Protein AF-A0A5N7ZMH9-F1 (afdb_monomer)

Sequence (153 aa):
SILTFLSQTLADITRSWLLYQGILFVLVMLFVPDGLVGLVQRAAKSLRERGLASWLPRAAVSVAAGLLLTCATVFSVEMLQRMFARDYRALLEMNPDAGWPPIPLFGQDWAPLAPSTWLIPLALFGLGLAACRWALVLWRDYAEAAPALEAAK

Foldseek 3Di:
DVVVVCCVVVVCVVVVVVVVVVVVVVVCVVCPPCPPVVVVVVLVVCCVVPPDPLSVVLVVLLVLLVVLLVVLVCLVVVLVCCCPPPVQVVVCVVCVPVPRFFDQDPNDTHDSPDVVSVVRSVVSNVSSVVSNVVSVVSVVVVVVVVVVVVVVD

pLDDT: mean 71.35, std 8.76, range [48.22, 88.5]

Secondary structure (DSSP, 8-state):
--HHHHHHHHHHHHHHHHHHHHHHHHHHHHHSTTHHHHHHHHHHHHHHHH-HHHHHHHHHHHHHHHHHHHHHHHHHHHHHHHHH-HHHHHHHHH-GGG-SPPEEETTEEE-TT-HHHHHHHHHHHHHHHHHHHHHHHHHHHHHHHHHHHHTT-

Structure (mmCIF, N/CA/C/O backbone):
data_AF-A0A5N7ZMH9-F1
#
_entry.id   AF-A0A5N7ZMH9-F1
#
loop_
_atom_site.group_PDB
_atom_site.id
_atom_site.type_symbol
_atom_site.label_atom_id
_atom_site.label_alt_id
_atom_site.label_comp_id
_atom_site.label_asym_id
_atom_site.label_entity_id
_atom_site.label_seq_id
_atom_site.pdbx_PDB_ins_code
_atom_site.Cartn_x
_atom_site.Cartn_y
_atom_site.Cartn_z
_atom_site.occupancy
_atom_site.B_iso_or_equiv
_atom_site.auth_seq_id
_atom_site.auth_comp_id
_atom_site.auth_asym_id
_atom_site.auth_atom_id
_atom_site.pdbx_PDB_model_num
ATOM 1 N N . SER A 1 1 ? 35.479 11.179 -24.058 1.00 53.97 1 SER A N 1
ATOM 2 C CA . SER A 1 1 ? 34.083 11.281 -23.588 1.00 53.97 1 SER A CA 1
ATOM 3 C C . SER A 1 1 ? 33.804 10.424 -22.351 1.00 53.97 1 SER A C 1
ATOM 5 O O . SER A 1 1 ? 32.780 9.779 -22.301 1.00 53.97 1 SER A O 1
ATOM 7 N N . ILE A 1 2 ? 34.674 10.407 -21.332 1.00 60.06 2 ILE A N 1
ATOM 8 C CA . ILE A 1 2 ? 34.409 9.712 -20.047 1.00 60.06 2 ILE A CA 1
ATOM 9 C C . ILE A 1 2 ? 34.089 10.737 -18.957 1.00 60.06 2 ILE A C 1
ATOM 11 O O . ILE A 1 2 ? 33.138 10.563 -18.214 1.00 60.06 2 ILE A O 1
ATOM 15 N N . LEU A 1 3 ? 34.797 11.870 -18.945 1.00 67.00 3 LEU A N 1
ATOM 16 C CA . LEU A 1 3 ? 34.537 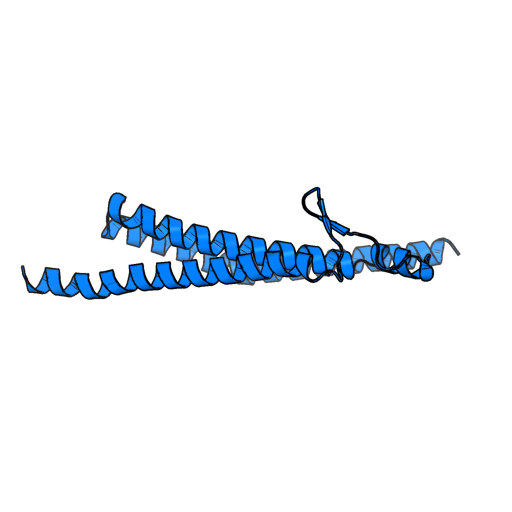13.001 -18.045 1.00 67.00 3 LEU A CA 1
ATOM 17 C C . LEU A 1 3 ? 33.136 13.613 -18.207 1.00 67.00 3 LEU A C 1
ATOM 19 O O . LEU A 1 3 ? 32.523 13.996 -17.215 1.00 67.00 3 LEU A O 1
ATOM 23 N N . THR A 1 4 ? 32.609 13.672 -19.432 1.00 68.25 4 THR A N 1
ATOM 24 C CA . THR A 1 4 ? 31.255 14.185 -19.702 1.00 68.25 4 THR A CA 1
ATOM 25 C C . THR A 1 4 ? 30.176 13.222 -19.210 1.00 68.25 4 THR A C 1
ATOM 27 O O . THR A 1 4 ? 29.226 13.661 -18.571 1.00 68.25 4 THR A O 1
ATOM 30 N N . PHE A 1 5 ? 30.357 11.915 -19.432 1.00 60.19 5 PHE A N 1
ATOM 31 C CA . PHE A 1 5 ? 29.446 10.889 -18.921 1.00 60.19 5 PHE A CA 1
ATOM 32 C C . PHE A 1 5 ? 29.515 10.817 -17.396 1.00 60.19 5 PHE A C 1
ATOM 34 O O . PHE A 1 5 ? 28.482 10.877 -16.750 1.00 60.19 5 PHE A O 1
ATOM 41 N N . LEU A 1 6 ? 30.716 10.816 -16.808 1.00 61.59 6 LEU A N 1
ATOM 42 C CA . LEU A 1 6 ? 30.898 10.815 -15.357 1.00 61.59 6 LEU A CA 1
ATOM 43 C C . LEU A 1 6 ? 30.285 12.067 -14.712 1.00 61.59 6 LEU A C 1
ATOM 45 O O . LEU A 1 6 ? 29.645 11.950 -13.676 1.00 61.59 6 LEU A O 1
ATOM 49 N N . SER A 1 7 ? 30.410 13.242 -15.340 1.00 60.12 7 SER A N 1
ATOM 50 C CA . SER A 1 7 ? 29.778 14.476 -14.850 1.00 60.12 7 SER A CA 1
ATOM 51 C C . SER A 1 7 ? 28.256 14.449 -14.974 1.00 60.12 7 SER A C 1
ATOM 53 O O . SER A 1 7 ? 27.584 14.927 -14.069 1.00 60.12 7 SER A O 1
ATOM 55 N N . GLN A 1 8 ? 27.693 13.872 -16.042 1.00 64.19 8 GLN A N 1
ATOM 56 C CA . GLN A 1 8 ? 26.241 13.695 -16.170 1.00 64.19 8 GLN A CA 1
ATOM 57 C C . GLN A 1 8 ? 25.706 12.671 -15.160 1.00 64.19 8 GLN A C 1
ATOM 59 O O . GLN A 1 8 ? 24.739 12.954 -14.461 1.00 64.19 8 GLN A O 1
ATOM 64 N N . THR A 1 9 ? 26.371 11.525 -15.001 1.00 59.56 9 THR A N 1
ATOM 65 C CA . THR A 1 9 ? 25.966 10.476 -14.056 1.00 59.56 9 THR A CA 1
ATOM 66 C C . THR A 1 9 ? 26.129 10.924 -12.599 1.00 59.56 9 THR A C 1
ATOM 68 O O . THR A 1 9 ? 25.234 10.695 -11.790 1.00 59.56 9 THR A O 1
ATOM 71 N N . LEU A 1 10 ? 27.221 11.618 -12.249 1.00 56.09 10 LEU A N 1
ATOM 72 C CA . LEU A 1 10 ? 27.424 12.180 -10.905 1.00 56.09 10 LEU A CA 1
ATOM 73 C C . LEU A 1 10 ? 26.451 13.325 -10.602 1.00 56.09 10 LEU A C 1
ATOM 75 O O . LEU A 1 10 ? 25.969 13.412 -9.471 1.00 56.09 10 LEU A O 1
ATOM 79 N N . ALA A 1 11 ? 26.142 14.184 -11.581 1.00 58.31 11 ALA A N 1
ATOM 80 C CA . ALA A 1 11 ? 25.150 15.247 -11.424 1.00 58.31 11 ALA A CA 1
ATOM 81 C C . ALA A 1 11 ? 23.737 14.681 -11.229 1.00 58.31 11 ALA A C 1
ATOM 83 O O . ALA A 1 11 ? 22.984 15.212 -10.416 1.00 58.31 11 ALA A O 1
ATOM 84 N N . ASP A 1 12 ? 23.395 13.589 -11.913 1.00 58.66 12 ASP A N 1
ATOM 85 C CA . ASP A 1 12 ? 22.112 12.906 -11.736 1.00 58.66 12 ASP A CA 1
ATOM 86 C C . ASP A 1 12 ? 22.034 12.206 -10.370 1.00 58.66 12 ASP A C 1
ATOM 88 O O . ASP A 1 12 ? 21.040 12.358 -9.663 1.00 58.66 12 ASP A O 1
ATOM 92 N N . ILE A 1 13 ? 23.105 11.532 -9.929 1.00 57.50 13 ILE A N 1
ATOM 93 C CA . ILE A 1 13 ? 23.166 10.880 -8.610 1.00 57.50 13 ILE A CA 1
ATOM 94 C C . ILE A 1 13 ? 23.058 11.906 -7.477 1.00 57.50 13 ILE A C 1
ATOM 96 O O . ILE A 1 13 ? 22.251 11.725 -6.570 1.00 57.50 13 ILE A O 1
ATOM 100 N N . THR A 1 14 ? 23.817 13.005 -7.518 1.00 62.38 14 THR A N 1
ATOM 101 C CA . THR A 1 14 ? 23.776 14.032 -6.457 1.00 62.38 14 THR A CA 1
ATOM 102 C C . THR A 1 14 ? 22.474 14.833 -6.454 1.00 62.38 14 THR A C 1
ATOM 104 O O . THR A 1 14 ? 21.960 15.155 -5.381 1.00 62.38 14 THR A O 1
ATOM 107 N N . ARG A 1 15 ? 21.884 15.102 -7.627 1.00 57.28 15 ARG A N 1
ATOM 108 C CA . ARG A 1 15 ? 20.588 15.790 -7.741 1.00 57.28 15 ARG A CA 1
ATOM 109 C C . ARG A 1 15 ? 19.430 14.913 -7.271 1.00 57.28 15 ARG A C 1
ATOM 111 O O . ARG A 1 15 ? 18.592 15.387 -6.507 1.00 57.28 15 ARG A O 1
ATOM 118 N N . SER A 1 16 ? 19.393 13.644 -7.674 1.00 56.16 16 SER A N 1
ATOM 119 C CA . SER A 1 16 ? 18.381 12.695 -7.207 1.00 56.16 16 SER A CA 1
ATOM 120 C C . SER A 1 16 ? 18.549 12.371 -5.725 1.00 56.16 16 SER A C 1
ATOM 122 O O . SER A 1 16 ? 17.550 12.290 -5.026 1.00 56.16 16 SER A O 1
ATOM 124 N N . TRP A 1 17 ? 19.775 12.270 -5.205 1.00 67.38 17 TRP A N 1
ATOM 125 C CA . TRP A 1 17 ? 20.024 12.010 -3.782 1.00 67.38 17 TRP A CA 1
ATOM 126 C C . TRP A 1 17 ? 19.503 13.126 -2.871 1.00 67.38 17 TRP A C 1
ATOM 128 O O . TRP A 1 17 ? 18.830 12.852 -1.877 1.00 67.38 17 TRP A O 1
ATOM 138 N N . LEU A 1 18 ? 19.756 14.391 -3.225 1.00 66.81 18 LEU A N 1
ATOM 139 C CA . LEU A 1 18 ? 19.268 15.536 -2.454 1.00 66.81 18 LEU A CA 1
ATOM 140 C C . LEU A 1 18 ? 17.744 15.691 -2.571 1.00 66.81 18 LEU A C 1
ATOM 142 O O . LEU A 1 18 ? 17.080 16.026 -1.592 1.00 66.81 18 LEU A O 1
ATOM 146 N N . LEU A 1 19 ? 17.178 15.388 -3.745 1.00 71.88 19 LEU A N 1
ATOM 147 C CA . LEU A 1 19 ? 15.731 15.339 -3.948 1.00 71.88 19 LEU A CA 1
ATOM 148 C C . LEU A 1 19 ? 15.089 14.216 -3.118 1.00 71.88 19 LEU A C 1
ATOM 150 O O . LEU A 1 19 ? 14.064 14.452 -2.487 1.00 71.88 19 LEU A O 1
ATOM 154 N N . TYR A 1 20 ? 15.700 13.026 -3.060 1.00 72.56 20 TYR A N 1
ATOM 155 C CA . TYR A 1 20 ? 15.239 11.922 -2.217 1.00 72.56 20 TYR A CA 1
ATOM 156 C C . TYR A 1 20 ? 15.294 12.293 -0.742 1.00 72.56 20 TYR A C 1
ATOM 158 O O . TYR A 1 20 ? 14.299 12.091 -0.055 1.00 72.56 20 TYR A O 1
ATOM 166 N N . GLN A 1 21 ? 16.394 12.884 -0.263 1.00 71.19 21 GLN A N 1
ATOM 167 C CA . GLN A 1 21 ? 16.470 13.387 1.111 1.00 71.19 21 GLN A CA 1
ATOM 168 C C . GLN A 1 21 ? 15.422 14.470 1.392 1.00 71.19 21 GLN A C 1
ATOM 170 O O . GLN A 1 21 ? 14.786 14.426 2.441 1.00 71.19 21 GLN A O 1
ATOM 175 N N . GLY A 1 22 ? 15.203 15.406 0.464 1.00 77.50 22 GLY A N 1
ATOM 176 C CA . GLY A 1 22 ? 14.197 16.459 0.602 1.00 77.50 22 GLY A CA 1
ATOM 177 C C . GLY A 1 22 ? 12.768 15.914 0.636 1.00 77.50 22 GLY A C 1
ATOM 178 O O . GLY A 1 22 ? 11.989 16.285 1.510 1.00 77.50 22 GLY A O 1
ATOM 179 N N . ILE A 1 23 ? 12.429 14.986 -0.263 1.00 72.56 23 ILE A N 1
ATOM 180 C CA . ILE A 1 23 ? 11.115 14.333 -0.298 1.00 72.56 23 ILE A CA 1
ATOM 181 C C . ILE A 1 23 ? 10.915 13.474 0.950 1.00 72.56 23 ILE A C 1
ATOM 183 O O . ILE A 1 23 ? 9.861 13.583 1.562 1.00 72.56 23 ILE A O 1
ATOM 187 N N . LEU A 1 24 ? 11.905 12.676 1.373 1.00 71.12 24 LEU A N 1
ATOM 188 C CA . LEU A 1 24 ? 11.827 11.890 2.614 1.00 71.12 24 LEU A CA 1
ATOM 189 C C . LEU A 1 24 ? 11.628 12.785 3.831 1.00 71.12 24 LEU A C 1
ATOM 191 O O . LEU A 1 24 ? 10.811 12.467 4.687 1.00 71.12 24 LEU A O 1
ATOM 195 N N . PHE A 1 25 ? 12.338 13.909 3.899 1.00 77.56 25 PHE A N 1
ATOM 196 C CA . PHE A 1 25 ? 12.197 14.871 4.983 1.00 77.56 25 PHE A CA 1
ATOM 197 C C . PHE A 1 25 ? 10.788 15.469 5.028 1.00 77.56 25 PHE A C 1
ATOM 199 O O . PHE A 1 25 ? 10.167 15.472 6.088 1.00 77.56 25 PHE A O 1
ATOM 206 N N . VAL A 1 26 ? 10.255 15.909 3.883 1.00 76.56 26 VAL A N 1
ATOM 207 C CA . VAL A 1 26 ? 8.877 16.414 3.782 1.00 7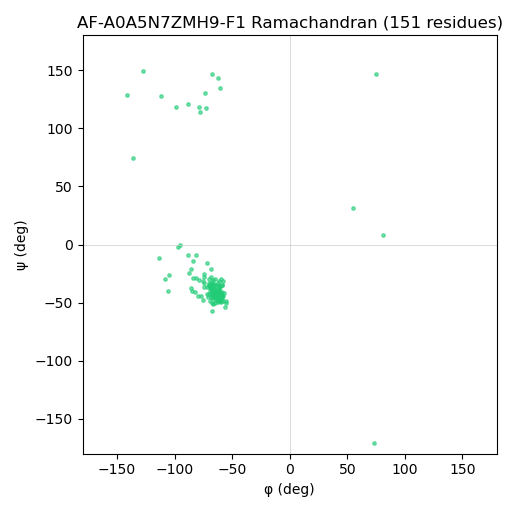6.56 26 VAL A CA 1
ATOM 208 C C . VAL A 1 26 ? 7.873 15.321 4.130 1.00 76.56 26 VAL A C 1
ATOM 210 O O . VAL A 1 26 ? 6.953 15.581 4.892 1.00 76.56 26 VAL A O 1
ATOM 213 N N . LEU A 1 27 ? 8.051 14.093 3.636 1.00 70.50 27 LEU A N 1
ATOM 214 C CA . LEU A 1 27 ? 7.167 12.966 3.939 1.00 70.50 27 LEU A CA 1
ATOM 215 C C . LEU A 1 27 ? 7.164 12.672 5.446 1.00 70.50 27 LEU A C 1
ATOM 217 O O . LEU A 1 27 ? 6.110 12.570 6.064 1.00 70.50 27 LEU A O 1
ATOM 221 N N . VAL A 1 28 ? 8.341 12.598 6.065 1.00 71.12 28 VAL A N 1
ATOM 222 C CA . VAL A 1 28 ? 8.479 12.381 7.506 1.00 71.12 28 VAL A CA 1
ATOM 223 C C . VAL A 1 28 ? 7.840 13.534 8.278 1.00 71.12 28 VAL A C 1
ATOM 225 O O . VAL A 1 28 ? 7.001 13.283 9.132 1.00 71.12 28 VAL A O 1
ATOM 228 N N . MET A 1 29 ? 8.135 14.792 7.952 1.00 76.31 29 MET A N 1
ATOM 229 C CA . MET A 1 29 ? 7.513 15.942 8.618 1.00 76.31 29 MET A CA 1
ATOM 230 C C . MET A 1 29 ? 6.020 16.115 8.321 1.00 76.31 29 MET A C 1
ATOM 232 O O . MET A 1 29 ? 5.335 16.769 9.092 1.00 76.31 29 MET A O 1
ATOM 236 N N . LEU A 1 30 ? 5.483 15.557 7.241 1.00 70.06 30 LEU A N 1
ATOM 237 C CA . LEU A 1 30 ? 4.051 15.635 6.957 1.00 70.06 30 LEU A CA 1
ATOM 238 C C . LEU A 1 30 ? 3.276 14.515 7.664 1.00 70.06 30 LEU A C 1
ATOM 240 O O . LEU A 1 30 ? 2.166 14.736 8.137 1.00 70.06 30 LEU A O 1
ATOM 244 N N . PHE A 1 31 ? 3.854 13.313 7.750 1.00 58.97 31 PHE A N 1
ATOM 245 C CA . PHE A 1 31 ? 3.149 12.116 8.221 1.00 58.97 31 PHE A CA 1
ATOM 246 C C . PHE A 1 31 ? 3.521 11.674 9.645 1.00 58.97 31 PHE A C 1
ATOM 248 O O . PHE A 1 31 ? 2.703 11.048 10.320 1.00 58.97 31 PHE A O 1
ATOM 255 N N . VAL A 1 32 ? 4.721 11.994 10.137 1.00 63.16 32 VAL A N 1
ATOM 256 C CA . VAL A 1 32 ? 5.198 11.577 11.468 1.00 63.16 32 VAL A CA 1
ATOM 257 C C . VAL A 1 32 ? 4.758 12.489 12.621 1.00 63.16 32 VAL A C 1
ATOM 259 O O . VAL A 1 32 ? 4.416 11.921 13.660 1.00 63.16 32 VAL A O 1
ATOM 262 N N . PRO A 1 33 ? 4.721 13.838 12.522 1.00 56.50 33 PRO A N 1
ATOM 263 C CA . PRO A 1 33 ? 4.577 14.658 13.729 1.00 56.50 33 PRO A CA 1
ATOM 264 C C . PRO A 1 33 ? 3.209 14.541 14.407 1.00 56.50 33 PRO A C 1
ATOM 266 O O . PRO A 1 33 ? 3.164 14.516 15.632 1.00 56.50 33 PRO A O 1
ATOM 269 N N . ASP A 1 34 ? 2.120 14.388 13.649 1.00 53.47 34 ASP A N 1
ATOM 270 C CA . ASP A 1 34 ? 0.768 14.240 14.219 1.00 53.47 34 ASP A CA 1
ATOM 271 C C . ASP A 1 34 ? 0.197 12.817 14.088 1.00 53.47 34 ASP A C 1
ATOM 273 O O . ASP A 1 34 ? -0.583 12.359 14.929 1.00 53.47 34 ASP A O 1
ATOM 277 N N . GLY A 1 35 ? 0.598 12.083 13.044 1.00 54.94 35 GLY A N 1
ATOM 278 C CA . GLY A 1 35 ? -0.042 10.827 12.653 1.00 54.94 35 GLY A CA 1
ATOM 279 C C . GLY A 1 35 ? 0.134 9.704 13.671 1.00 54.94 35 GLY A C 1
ATOM 280 O O . GLY A 1 35 ? -0.847 9.092 14.085 1.00 54.94 35 GLY A O 1
ATOM 281 N N . LEU A 1 36 ? 1.369 9.437 14.107 1.00 60.75 36 LEU A N 1
ATOM 282 C CA . LEU A 1 36 ? 1.677 8.298 14.982 1.00 60.75 36 LEU A CA 1
ATOM 283 C C . LEU A 1 36 ? 1.332 8.572 16.448 1.00 60.75 36 LEU A C 1
ATOM 285 O O . LEU A 1 36 ? 0.716 7.731 17.101 1.00 60.75 36 LEU A O 1
ATOM 289 N N . VAL A 1 37 ? 1.682 9.752 16.963 1.00 61.81 37 VAL A N 1
ATOM 290 C CA . VAL A 1 37 ? 1.441 10.110 18.371 1.00 61.81 37 VAL A CA 1
ATOM 291 C C . VAL A 1 37 ? -0.059 10.245 18.650 1.00 61.81 37 VAL A C 1
ATOM 293 O O . VAL A 1 37 ? -0.545 9.710 19.648 1.00 61.81 37 VAL A O 1
ATOM 296 N N . GLY A 1 38 ? -0.819 10.867 17.740 1.00 62.41 38 GLY A N 1
ATOM 297 C CA . GLY A 1 38 ? -2.276 10.968 17.844 1.00 62.41 38 GLY A CA 1
ATOM 298 C C . GLY A 1 38 ? -2.985 9.612 17.747 1.00 62.41 38 GLY A C 1
ATOM 299 O O . GLY A 1 38 ? -3.937 9.359 18.492 1.00 62.41 38 GLY A O 1
ATOM 300 N N . LEU A 1 39 ? -2.503 8.703 16.887 1.00 65.81 39 LEU A N 1
ATOM 301 C CA . LEU A 1 39 ? -2.995 7.319 16.808 1.00 65.81 39 LEU A CA 1
ATOM 302 C C . LEU A 1 39 ? -2.726 6.548 18.099 1.00 65.81 39 LEU A C 1
ATOM 304 O O . LEU A 1 39 ? -3.632 5.893 18.607 1.00 65.81 39 LEU A O 1
ATOM 308 N N . VAL A 1 40 ? -1.518 6.660 18.656 1.00 66.69 40 VAL A N 1
ATOM 309 C CA . VAL A 1 40 ? -1.133 5.986 19.903 1.00 66.69 40 VAL A CA 1
ATOM 310 C C . VAL A 1 40 ? -1.938 6.520 21.085 1.00 66.69 40 VAL A C 1
ATOM 312 O O . VAL A 1 40 ? -2.450 5.728 21.871 1.00 66.69 40 VAL A O 1
ATOM 315 N N . GLN A 1 41 ? -2.134 7.836 21.196 1.00 67.81 41 GLN A N 1
ATOM 316 C CA . GLN A 1 41 ? -2.966 8.415 22.254 1.00 67.81 41 GLN A CA 1
ATOM 317 C C . GLN A 1 41 ? -4.439 8.009 22.126 1.00 67.81 41 GLN A C 1
ATOM 319 O O . GLN A 1 41 ? -5.062 7.655 23.129 1.00 67.81 41 GLN A O 1
ATOM 324 N N . ARG A 1 42 ? -5.005 7.996 20.910 1.00 67.38 42 ARG A N 1
ATOM 325 C CA . ARG A 1 42 ? -6.378 7.512 20.674 1.00 67.38 42 ARG A CA 1
ATOM 326 C C . ARG A 1 42 ? -6.514 6.017 20.952 1.00 67.38 42 ARG A C 1
ATOM 328 O O . ARG A 1 42 ? -7.502 5.613 21.560 1.00 67.38 42 ARG A O 1
ATOM 335 N N . ALA A 1 43 ? -5.529 5.211 20.562 1.00 67.25 43 ALA A N 1
ATOM 336 C CA . ALA A 1 43 ? -5.483 3.782 20.853 1.00 67.25 43 ALA A CA 1
ATOM 337 C C . ALA A 1 43 ? -5.395 3.527 22.363 1.00 67.25 43 ALA A C 1
ATOM 339 O O . ALA A 1 43 ? -6.190 2.760 22.895 1.00 67.25 43 ALA A O 1
ATOM 340 N N . ALA A 1 44 ? -4.506 4.230 23.069 1.00 68.56 44 ALA A N 1
ATOM 341 C CA . ALA A 1 44 ? -4.339 4.120 24.514 1.00 68.56 44 ALA A CA 1
ATOM 342 C C . ALA A 1 44 ? -5.600 4.556 25.274 1.00 68.56 44 ALA A C 1
ATOM 344 O O . ALA A 1 44 ? -6.053 3.845 26.169 1.00 68.56 44 ALA A O 1
ATOM 345 N N . LYS A 1 45 ? -6.213 5.683 24.888 1.00 68.62 45 LYS A N 1
ATOM 346 C CA . LYS A 1 45 ? -7.475 6.159 25.471 1.00 68.62 45 LYS A CA 1
ATOM 347 C C . LYS A 1 45 ? -8.614 5.165 25.220 1.00 68.62 45 LYS A C 1
ATOM 349 O O . LYS A 1 45 ? -9.295 4.760 26.156 1.00 68.62 45 LYS A O 1
ATOM 354 N N . SER A 1 46 ? -8.751 4.687 23.983 1.00 65.50 46 SER A N 1
ATOM 355 C CA . SER A 1 46 ? -9.766 3.700 23.608 1.00 65.50 46 SER A CA 1
ATOM 356 C C . SER A 1 46 ? -9.583 2.355 24.313 1.00 65.50 46 SER A C 1
ATOM 358 O O . SER A 1 46 ? -10.578 1.693 24.597 1.00 65.50 46 SER A O 1
ATOM 360 N N . LEU A 1 47 ? -8.346 1.928 24.568 1.00 70.56 47 LEU A N 1
ATOM 361 C CA . LEU A 1 47 ? -8.051 0.688 25.280 1.00 70.56 47 LEU A CA 1
ATOM 362 C C . LEU A 1 47 ? -8.443 0.797 26.758 1.00 70.56 47 LEU A C 1
ATOM 364 O O . LEU A 1 47 ? -9.014 -0.134 27.326 1.00 70.56 47 LEU A O 1
ATOM 368 N N . ARG A 1 48 ? -8.172 1.964 27.355 1.00 69.56 48 ARG A N 1
ATOM 369 C CA . ARG A 1 48 ? -8.466 2.269 28.758 1.00 69.56 48 ARG A CA 1
ATOM 370 C C . ARG A 1 48 ? -9.967 2.401 29.030 1.00 69.56 48 ARG A C 1
ATOM 372 O O . ARG A 1 48 ? -10.413 2.011 30.099 1.00 69.56 48 ARG A O 1
ATOM 379 N N . GLU A 1 49 ? -10.733 2.904 28.062 1.00 69.38 49 GLU A N 1
ATOM 380 C CA . GLU A 1 49 ? -12.189 3.084 28.170 1.00 69.38 49 GLU A CA 1
ATOM 381 C C . GLU A 1 49 ? -13.000 1.814 27.846 1.00 69.38 49 GLU A C 1
ATOM 383 O O . GLU A 1 49 ? -14.099 1.650 28.365 1.00 69.38 49 GLU A O 1
ATOM 388 N N . ARG A 1 50 ? -12.499 0.914 26.982 1.00 62.91 50 ARG A N 1
ATOM 389 C CA . ARG A 1 50 ? -13.315 -0.171 26.381 1.00 62.91 50 ARG A CA 1
ATOM 390 C C . ARG A 1 50 ? -12.924 -1.587 26.814 1.00 62.91 50 ARG A C 1
ATOM 392 O O . ARG A 1 50 ? -13.669 -2.535 26.555 1.00 62.91 50 ARG A O 1
ATOM 399 N N . GLY A 1 51 ? -11.776 -1.739 27.476 1.00 68.50 51 GLY A N 1
ATOM 400 C CA . GLY A 1 51 ? -11.228 -3.034 27.875 1.00 68.50 51 GLY A CA 1
ATOM 401 C C . GLY A 1 51 ? -10.616 -3.816 26.705 1.00 68.50 51 GLY A C 1
ATOM 402 O O . GLY A 1 51 ? -11.074 -3.750 25.562 1.00 68.50 51 GLY A O 1
ATOM 403 N N . LEU A 1 52 ? -9.560 -4.583 26.996 1.00 68.75 52 LEU A N 1
ATOM 404 C CA . LEU A 1 52 ? -8.721 -5.242 25.985 1.00 68.75 52 LEU A CA 1
ATOM 405 C C . LEU A 1 52 ? -9.511 -6.205 25.077 1.00 68.75 52 LEU A C 1
ATOM 407 O O . LEU A 1 52 ? -9.307 -6.217 23.867 1.00 68.75 52 LEU A O 1
ATOM 411 N N . ALA A 1 53 ? -10.440 -6.977 25.651 1.00 70.56 53 ALA A N 1
ATOM 412 C CA . ALA A 1 53 ? -11.147 -8.056 24.956 1.00 70.56 53 ALA A CA 1
ATOM 413 C C . ALA A 1 53 ? -12.108 -7.570 23.854 1.00 70.56 53 ALA A C 1
ATOM 415 O O . ALA A 1 53 ? -12.251 -8.235 22.832 1.00 70.56 53 ALA A O 1
ATOM 416 N N . SER A 1 54 ? -12.744 -6.404 24.030 1.00 69.00 54 SER A N 1
ATOM 417 C CA . SER A 1 54 ? -13.664 -5.834 23.031 1.00 69.00 54 SER A CA 1
ATOM 418 C C . SER A 1 54 ? -12.939 -4.965 21.992 1.00 69.00 54 SER A C 1
ATOM 420 O O . SER A 1 54 ? -13.410 -4.808 20.864 1.00 69.00 54 SER A O 1
ATOM 422 N N . TRP A 1 55 ? -11.774 -4.423 22.363 1.00 73.81 55 TRP A N 1
ATOM 423 C CA . TRP A 1 55 ? -10.956 -3.544 21.531 1.00 73.81 55 TRP A CA 1
ATOM 424 C C . TRP A 1 55 ? -10.072 -4.314 20.545 1.00 73.81 55 TRP A C 1
ATOM 426 O O . TRP A 1 55 ? -9.966 -3.924 19.382 1.00 73.81 55 TRP A O 1
ATOM 436 N N . LEU A 1 56 ? -9.478 -5.428 20.986 1.00 77.25 56 LEU A N 1
ATOM 437 C CA . LEU A 1 56 ? -8.495 -6.197 20.221 1.00 77.25 56 LEU A CA 1
ATOM 438 C C . LEU A 1 56 ? -8.980 -6.653 18.831 1.00 77.25 56 LEU A C 1
ATOM 440 O O . LEU A 1 56 ? -8.276 -6.366 17.863 1.00 77.25 56 LEU A O 1
ATOM 444 N N . PRO A 1 57 ? -10.162 -7.287 18.664 1.00 73.69 57 PRO A N 1
ATOM 445 C CA . PRO A 1 57 ? -10.613 -7.703 17.334 1.00 73.69 57 PRO A CA 1
ATOM 446 C C . PRO A 1 57 ? -10.872 -6.508 16.402 1.00 73.69 57 PRO A C 1
ATOM 448 O O . PRO A 1 57 ? -10.662 -6.604 15.198 1.00 73.69 57 PRO A O 1
ATOM 451 N N . ARG A 1 58 ? -11.267 -5.350 16.943 1.00 73.69 58 ARG A N 1
ATOM 452 C CA . ARG A 1 58 ? -11.558 -4.138 16.154 1.00 73.69 58 ARG A CA 1
ATOM 453 C C . ARG A 1 58 ? -10.291 -3.440 15.707 1.00 73.69 58 ARG A C 1
ATOM 455 O O . ARG A 1 58 ? -10.169 -3.059 14.547 1.00 73.69 58 ARG A O 1
ATOM 462 N N . ALA A 1 59 ? -9.340 -3.313 16.628 1.00 77.62 59 ALA A N 1
ATOM 463 C CA . ALA A 1 59 ? -8.011 -2.811 16.333 1.00 77.62 59 ALA A CA 1
ATOM 464 C C . ALA A 1 59 ? -7.311 -3.706 15.303 1.00 77.62 59 ALA A C 1
ATOM 466 O O . ALA A 1 59 ? -6.720 -3.186 14.362 1.00 77.62 59 ALA A O 1
ATOM 467 N N . ALA A 1 60 ? -7.448 -5.031 15.417 1.00 78.44 60 ALA A N 1
ATOM 468 C CA . ALA A 1 60 ? -6.888 -5.977 14.458 1.00 78.44 60 ALA A CA 1
ATOM 469 C C . ALA A 1 60 ? -7.435 -5.765 13.036 1.00 78.44 60 ALA A C 1
ATOM 471 O O . ALA A 1 60 ? -6.644 -5.695 12.099 1.00 78.44 60 ALA A O 1
ATOM 472 N N . VAL A 1 61 ? -8.753 -5.590 12.861 1.00 80.38 61 VAL A N 1
ATOM 473 C CA . VAL A 1 61 ? -9.352 -5.316 11.537 1.00 80.38 61 VAL A CA 1
ATOM 474 C C . VAL A 1 61 ? -8.883 -3.969 10.977 1.00 80.38 61 VAL A C 1
ATOM 476 O O . VAL A 1 61 ? -8.527 -3.890 9.802 1.00 80.38 61 VAL A O 1
ATOM 479 N N . SER A 1 62 ? -8.814 -2.919 11.803 1.00 75.31 62 SER A N 1
ATOM 480 C CA . SER A 1 62 ? -8.299 -1.609 11.379 1.00 75.31 62 SER A CA 1
ATOM 481 C C . SER A 1 62 ? -6.824 -1.663 10.959 1.00 75.31 62 SER A C 1
ATOM 483 O O . SER A 1 62 ? -6.449 -1.082 9.941 1.00 75.31 62 SER A O 1
ATOM 485 N N . VAL A 1 63 ? -5.984 -2.372 11.719 1.00 79.25 63 VAL A N 1
ATOM 486 C CA . VAL A 1 63 ? -4.560 -2.556 11.401 1.00 79.25 63 VAL A CA 1
ATOM 487 C C . VAL A 1 63 ? -4.400 -3.386 10.132 1.00 79.25 63 VAL A C 1
ATOM 489 O O . VAL A 1 63 ? -3.633 -3.001 9.255 1.00 79.25 63 VAL A O 1
ATOM 492 N N . ALA A 1 64 ? -5.159 -4.473 9.986 1.00 78.50 64 ALA A N 1
ATOM 493 C CA . ALA A 1 64 ? -5.152 -5.290 8.777 1.00 78.50 64 ALA A CA 1
ATOM 494 C C . ALA A 1 64 ? -5.548 -4.475 7.535 1.00 78.50 64 ALA A C 1
ATOM 496 O O . ALA A 1 64 ? -4.875 -4.564 6.510 1.00 78.50 64 ALA A O 1
ATOM 497 N N . ALA A 1 65 ? -6.576 -3.624 7.632 1.00 76.75 65 ALA A N 1
ATOM 498 C CA . ALA A 1 65 ? -6.964 -2.720 6.551 1.00 76.75 65 ALA A CA 1
ATOM 499 C C . ALA A 1 65 ? -5.827 -1.751 6.178 1.00 76.75 65 ALA A C 1
ATOM 501 O O . ALA A 1 65 ? -5.504 -1.597 5.000 1.00 76.75 65 ALA A O 1
ATOM 502 N N . GLY A 1 66 ? -5.185 -1.139 7.179 1.00 75.19 66 GLY A N 1
ATOM 503 C CA . GLY A 1 66 ? -4.047 -0.244 6.968 1.00 75.19 66 GLY A CA 1
ATOM 504 C C . GLY A 1 66 ? -2.855 -0.939 6.307 1.00 75.19 66 GLY A C 1
ATOM 505 O O . GLY A 1 66 ? -2.269 -0.398 5.369 1.00 75.19 66 GLY A O 1
ATOM 506 N N . LEU A 1 67 ? -2.531 -2.160 6.741 1.00 78.06 67 LEU A N 1
ATOM 507 C CA . LEU A 1 67 ? -1.469 -2.971 6.147 1.00 78.06 67 LEU A CA 1
ATOM 508 C C . LEU A 1 67 ? -1.780 -3.330 4.693 1.00 78.06 67 LEU A C 1
ATOM 510 O O . LEU A 1 67 ? -0.922 -3.138 3.838 1.00 78.06 67 LEU A O 1
ATOM 514 N N . LEU A 1 68 ? -3.004 -3.770 4.388 1.00 77.69 68 LEU A N 1
ATOM 515 C CA . LEU A 1 68 ? -3.412 -4.106 3.018 1.00 77.69 68 LEU A CA 1
ATOM 516 C C . LEU A 1 68 ? -3.281 -2.909 2.068 1.00 77.69 68 LEU A C 1
ATOM 518 O O . LEU A 1 68 ? -2.712 -3.043 0.985 1.00 77.69 68 LEU A O 1
ATOM 522 N N . LEU A 1 69 ? -3.748 -1.729 2.488 1.00 74.06 69 LEU A N 1
ATOM 523 C CA . LEU A 1 69 ? -3.632 -0.497 1.700 1.00 74.06 69 LEU A CA 1
ATOM 524 C C . LEU A 1 69 ? -2.173 -0.053 1.531 1.00 74.06 69 LEU A C 1
ATOM 526 O O . LEU A 1 69 ? -1.776 0.387 0.450 1.00 74.06 69 LEU A O 1
ATOM 530 N N . THR A 1 70 ? -1.360 -0.201 2.579 1.00 73.56 70 THR A N 1
ATOM 531 C CA . THR A 1 70 ? 0.075 0.107 2.524 1.00 73.56 70 THR A CA 1
ATOM 532 C C . THR A 1 70 ? 0.790 -0.832 1.558 1.00 73.56 70 THR A C 1
ATOM 534 O O . THR A 1 70 ? 1.501 -0.359 0.678 1.00 73.56 70 THR A O 1
ATOM 537 N N . CYS A 1 71 ? 0.551 -2.143 1.642 1.00 77.94 71 CYS A N 1
ATOM 538 C CA . CYS A 1 71 ? 1.107 -3.123 0.711 1.00 77.94 71 CYS A CA 1
ATOM 539 C C . CYS A 1 71 ? 0.693 -2.834 -0.737 1.00 77.94 71 CYS A C 1
ATOM 541 O O . CYS A 1 71 ? 1.547 -2.856 -1.620 1.00 77.94 71 CYS A O 1
ATOM 543 N N . ALA A 1 72 ? -0.580 -2.503 -0.986 1.00 77.44 72 ALA A N 1
ATOM 544 C CA . ALA A 1 72 ? -1.056 -2.137 -2.321 1.00 77.44 72 ALA A CA 1
ATOM 545 C C . ALA A 1 72 ? -0.329 -0.898 -2.872 1.00 77.44 72 ALA A C 1
ATOM 547 O O . ALA A 1 72 ? 0.072 -0.863 -4.038 1.00 77.44 72 ALA A O 1
ATOM 548 N N . THR A 1 73 ? -0.122 0.102 -2.013 1.00 72.06 73 THR A N 1
ATOM 549 C CA . THR A 1 73 ? 0.581 1.340 -2.362 1.00 72.06 73 THR A CA 1
ATOM 550 C C . THR A 1 73 ? 2.053 1.071 -2.648 1.00 72.06 73 THR A C 1
ATOM 552 O O . THR A 1 73 ? 2.540 1.461 -3.704 1.00 72.06 73 THR A O 1
ATOM 555 N N . VAL A 1 74 ? 2.750 0.362 -1.753 1.00 79.50 74 VAL A N 1
ATOM 556 C CA . VAL A 1 74 ? 4.165 -0.002 -1.919 1.00 79.50 74 VAL A CA 1
ATOM 557 C C . VAL A 1 74 ? 4.359 -0.793 -3.206 1.00 79.50 74 VAL A C 1
ATOM 559 O O . VAL A 1 74 ? 5.205 -0.416 -4.006 1.00 79.50 74 VAL A O 1
ATOM 562 N N . PHE A 1 75 ? 3.537 -1.817 -3.461 1.00 78.88 75 PHE A N 1
ATOM 563 C CA . PHE A 1 75 ? 3.589 -2.586 -4.706 1.00 78.88 75 PHE A CA 1
ATOM 564 C C . PHE A 1 75 ? 3.441 -1.678 -5.933 1.00 78.88 75 PHE A C 1
ATOM 566 O O . PHE A 1 75 ? 4.248 -1.747 -6.855 1.00 78.88 75 PHE A O 1
ATOM 573 N N . SER A 1 76 ? 2.439 -0.795 -5.931 1.00 75.50 76 SER A N 1
ATOM 574 C CA . SER A 1 76 ? 2.169 0.105 -7.059 1.00 75.50 76 SER A CA 1
ATOM 575 C C . SER A 1 76 ? 3.322 1.083 -7.299 1.00 75.50 76 SER A C 1
ATOM 577 O O . SER A 1 76 ? 3.739 1.278 -8.439 1.00 75.50 76 SER A O 1
ATOM 579 N N . VAL A 1 77 ? 3.865 1.673 -6.230 1.00 76.12 77 VAL A N 1
ATOM 580 C CA . VAL A 1 77 ? 4.993 2.612 -6.295 1.00 76.12 77 VAL A CA 1
ATOM 581 C C . VAL A 1 77 ? 6.252 1.910 -6.791 1.00 76.12 77 VAL A C 1
ATOM 583 O O . VAL A 1 77 ? 6.866 2.381 -7.741 1.00 76.12 77 VAL A O 1
ATOM 586 N N . GLU A 1 78 ? 6.608 0.772 -6.201 1.00 79.50 78 GLU A N 1
ATOM 587 C CA . GLU A 1 78 ? 7.782 -0.028 -6.564 1.00 79.50 78 GLU A CA 1
ATOM 588 C C . GLU A 1 78 ? 7.709 -0.527 -8.018 1.00 79.50 78 GLU A C 1
ATOM 590 O O . GLU A 1 78 ? 8.720 -0.549 -8.729 1.00 79.50 78 GLU A O 1
ATOM 595 N N . MET A 1 79 ? 6.512 -0.891 -8.488 1.00 76.12 79 MET A N 1
ATOM 596 C CA . MET A 1 79 ? 6.285 -1.309 -9.869 1.00 76.12 79 MET A CA 1
ATOM 597 C C . MET A 1 79 ? 6.446 -0.137 -10.846 1.00 76.12 79 MET A C 1
ATOM 599 O O . MET A 1 79 ? 7.194 -0.242 -11.817 1.00 76.12 79 MET A O 1
ATOM 603 N N . LEU A 1 80 ? 5.810 1.007 -10.567 1.00 77.44 80 LEU A N 1
ATOM 604 C CA . LEU A 1 80 ? 5.944 2.213 -11.391 1.00 77.44 80 LEU A CA 1
ATOM 605 C C . LEU A 1 80 ? 7.389 2.724 -11.401 1.00 77.44 80 LEU A C 1
ATOM 607 O O . LEU A 1 80 ? 7.918 3.038 -12.464 1.00 77.44 80 LEU A O 1
ATOM 611 N N . GLN A 1 81 ? 8.058 2.753 -10.247 1.00 75.00 81 GLN A N 1
ATOM 612 C CA . GLN A 1 81 ? 9.463 3.147 -10.150 1.00 75.00 81 GLN A CA 1
ATOM 613 C C . GLN A 1 81 ? 10.363 2.265 -11.014 1.00 75.00 81 GLN A C 1
ATOM 615 O O . GLN A 1 81 ? 11.198 2.806 -11.731 1.00 75.00 81 GLN A O 1
ATOM 620 N N . ARG A 1 82 ? 10.178 0.937 -11.016 1.00 75.44 82 ARG A N 1
ATOM 621 C CA . ARG A 1 82 ? 10.953 0.034 -11.887 1.00 75.44 82 ARG A CA 1
ATOM 622 C C . ARG A 1 82 ? 10.618 0.212 -13.367 1.00 75.44 82 ARG A C 1
ATOM 624 O O . ARG A 1 82 ? 11.527 0.187 -14.186 1.00 75.44 82 ARG A O 1
ATOM 631 N N . MET A 1 83 ? 9.356 0.465 -13.716 1.00 70.25 83 MET A N 1
ATOM 632 C CA . MET A 1 83 ? 8.949 0.749 -15.102 1.00 70.25 83 MET A CA 1
ATOM 633 C C . MET A 1 83 ? 9.524 2.065 -15.649 1.00 70.25 83 MET A C 1
ATOM 635 O O . MET A 1 83 ? 9.802 2.175 -16.845 1.00 70.25 83 MET A O 1
ATOM 639 N N . PHE A 1 84 ? 9.675 3.076 -14.792 1.00 68.31 84 PHE A N 1
ATOM 640 C CA . PHE A 1 84 ? 10.265 4.370 -15.147 1.00 68.31 84 PHE A CA 1
ATOM 641 C C . PHE A 1 84 ? 11.759 4.463 -14.821 1.00 68.31 84 PHE A C 1
ATOM 643 O O . PHE A 1 84 ? 12.375 5.494 -15.100 1.00 68.31 84 PHE A O 1
ATOM 650 N N . ALA A 1 85 ? 12.354 3.405 -14.266 1.00 75.88 85 ALA A N 1
ATOM 651 C CA . ALA A 1 85 ? 13.779 3.359 -13.999 1.00 75.88 85 ALA A CA 1
ATOM 652 C C . ALA A 1 85 ? 14.543 3.502 -15.316 1.00 75.88 85 ALA A C 1
ATOM 654 O O . ALA A 1 85 ? 14.229 2.876 -16.332 1.00 75.88 85 ALA A O 1
ATOM 655 N N . ARG A 1 86 ? 15.565 4.355 -15.288 1.00 63.25 86 ARG A N 1
ATOM 656 C CA . ARG A 1 86 ? 16.344 4.703 -16.474 1.00 63.25 86 ARG A CA 1
ATOM 657 C C . ARG A 1 86 ? 17.044 3.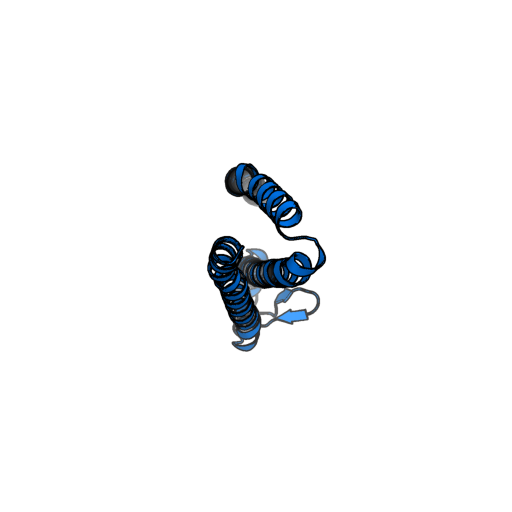481 -17.066 1.00 63.25 86 ARG A C 1
ATOM 659 O O . ARG A 1 86 ? 17.073 3.350 -18.281 1.00 63.25 86 ARG A O 1
ATOM 666 N N . ASP A 1 87 ? 17.506 2.566 -16.217 1.00 64.44 87 ASP A N 1
ATOM 667 C CA . ASP A 1 87 ? 18.130 1.305 -16.631 1.00 64.44 87 ASP A CA 1
ATOM 668 C C . ASP A 1 87 ? 17.150 0.401 -17.390 1.00 64.44 87 ASP A C 1
ATOM 670 O O . ASP A 1 87 ? 17.497 -0.174 -18.418 1.00 64.44 87 ASP A O 1
ATOM 674 N N . TYR A 1 88 ? 15.895 0.337 -16.936 1.00 67.62 88 TYR A N 1
ATOM 675 C CA . TYR A 1 88 ? 14.839 -0.441 -17.585 1.00 67.62 88 TYR A CA 1
ATOM 676 C C . TYR A 1 88 ? 14.455 0.147 -18.953 1.00 67.62 88 TYR A C 1
ATOM 678 O O . TYR A 1 88 ? 14.253 -0.587 -19.920 1.00 67.62 88 TYR A O 1
ATOM 686 N N . ARG A 1 89 ? 14.428 1.483 -19.074 1.00 65.94 89 ARG A N 1
ATOM 687 C CA . ARG A 1 89 ? 14.214 2.159 -20.365 1.00 65.94 89 ARG A CA 1
ATOM 688 C C . ARG A 1 89 ? 15.406 2.064 -21.310 1.00 65.94 89 ARG A C 1
ATOM 690 O O . ARG A 1 89 ? 15.197 1.869 -22.500 1.00 65.94 89 ARG A O 1
ATOM 697 N N . ALA A 1 90 ? 16.630 2.124 -20.795 1.00 66.62 90 ALA A N 1
ATOM 698 C CA . ALA A 1 90 ? 17.829 1.902 -21.597 1.00 66.62 90 ALA A CA 1
ATOM 699 C C . ALA A 1 90 ? 17.864 0.471 -22.164 1.00 66.62 90 ALA A C 1
ATOM 701 O O . ALA A 1 90 ? 18.200 0.279 -23.327 1.00 66.62 90 ALA A O 1
ATOM 702 N N . LEU A 1 91 ? 17.439 -0.529 -21.381 1.00 66.62 91 LEU A N 1
ATOM 703 C CA . LEU A 1 91 ? 17.281 -1.918 -21.833 1.00 66.62 91 LEU A CA 1
ATOM 704 C C . LEU A 1 91 ? 16.242 -2.071 -22.958 1.00 66.62 91 LEU A C 1
ATOM 706 O O . LEU A 1 91 ? 16.487 -2.812 -23.910 1.00 66.62 91 LEU A O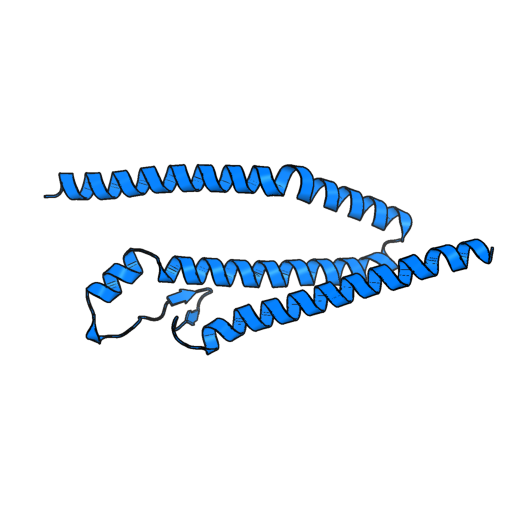 1
ATOM 710 N N . LEU A 1 92 ? 15.117 -1.353 -22.867 1.00 67.25 92 LEU A N 1
ATOM 711 C CA . LEU A 1 92 ? 14.089 -1.282 -23.914 1.00 67.25 92 LEU A CA 1
ATOM 712 C C . LEU A 1 92 ? 14.604 -0.607 -25.197 1.00 67.25 92 LEU A C 1
ATOM 714 O O . LEU A 1 92 ? 14.317 -1.076 -26.293 1.00 67.25 92 LEU A O 1
ATOM 718 N N . GLU A 1 93 ? 15.379 0.473 -25.071 1.00 67.88 93 GLU A N 1
ATOM 719 C CA . GLU A 1 93 ? 15.990 1.173 -26.211 1.00 67.88 93 GLU A CA 1
ATOM 720 C C . GLU A 1 93 ? 17.068 0.326 -26.906 1.00 67.88 93 GLU A C 1
ATOM 722 O O . GLU A 1 93 ? 17.230 0.410 -28.122 1.00 67.88 93 GLU A O 1
ATOM 727 N N . MET A 1 94 ? 17.783 -0.520 -26.155 1.00 67.31 94 MET A N 1
ATOM 728 C CA . MET A 1 94 ? 18.795 -1.436 -26.694 1.00 67.31 94 MET A CA 1
ATOM 729 C C . MET A 1 94 ? 18.197 -2.643 -27.431 1.00 67.31 94 MET A C 1
ATOM 731 O O . MET A 1 94 ? 18.869 -3.196 -28.298 1.00 67.31 94 MET A O 1
ATOM 735 N N . ASN A 1 95 ? 16.964 -3.057 -27.111 1.00 67.12 95 ASN A N 1
ATOM 736 C CA . ASN A 1 95 ? 16.296 -4.201 -27.746 1.00 67.12 95 ASN A CA 1
ATOM 737 C C . ASN A 1 95 ? 14.823 -3.887 -28.092 1.00 67.12 95 ASN A C 1
ATOM 739 O O . ASN A 1 95 ? 13.918 -4.403 -27.430 1.00 67.12 95 ASN A O 1
ATOM 743 N N . PRO A 1 96 ? 14.559 -3.088 -29.146 1.00 62.69 96 PRO A N 1
ATOM 744 C CA . PRO A 1 96 ? 13.205 -2.649 -29.503 1.00 62.69 96 PRO A CA 1
ATOM 745 C C . PRO A 1 96 ? 12.263 -3.803 -29.879 1.00 62.69 96 PRO A C 1
ATOM 747 O O . PRO A 1 96 ? 11.068 -3.750 -29.593 1.00 62.69 96 PRO A O 1
ATOM 750 N N . ASP A 1 97 ? 12.807 -4.861 -30.487 1.00 64.50 97 ASP A N 1
ATOM 751 C CA . ASP A 1 97 ? 12.038 -5.998 -31.011 1.00 64.50 97 ASP A CA 1
ATOM 752 C C . ASP A 1 97 ? 11.711 -7.064 -29.948 1.00 64.50 97 ASP A C 1
ATOM 754 O O . ASP A 1 97 ? 10.861 -7.924 -30.173 1.00 64.50 97 ASP A O 1
ATOM 758 N N . ALA A 1 98 ? 12.361 -7.020 -28.777 1.00 64.62 98 ALA A N 1
ATOM 759 C CA . ALA A 1 98 ? 12.195 -8.021 -27.717 1.00 64.62 98 ALA A CA 1
ATOM 760 C C . ALA A 1 98 ? 10.949 -7.790 -26.835 1.00 64.62 98 ALA A C 1
ATOM 762 O O . ALA A 1 98 ? 10.584 -8.655 -26.036 1.00 64.62 98 ALA A O 1
ATOM 763 N N . GLY A 1 99 ? 10.273 -6.646 -26.984 1.00 68.56 99 GLY A N 1
ATOM 764 C CA . GLY A 1 99 ? 9.138 -6.263 -26.143 1.00 68.56 99 GLY A CA 1
ATOM 765 C C . GLY A 1 99 ? 9.549 -5.838 -24.727 1.00 68.56 99 GLY A C 1
ATOM 766 O O . GLY A 1 99 ? 10.723 -5.630 -24.436 1.00 68.56 99 GLY A O 1
ATOM 767 N N . TRP A 1 100 ? 8.568 -5.660 -23.833 1.00 68.38 100 TRP A N 1
ATOM 768 C CA . TRP A 1 100 ? 8.818 -5.194 -22.463 1.00 68.38 100 TRP A CA 1
ATOM 769 C C . TRP A 1 100 ? 9.348 -6.327 -21.576 1.00 68.38 100 TRP A C 1
ATOM 771 O O . TRP A 1 100 ? 8.592 -7.267 -21.311 1.00 68.38 100 TRP A O 1
ATOM 781 N N . PRO A 1 101 ? 10.603 -6.256 -21.085 1.00 75.69 101 PRO A N 1
ATOM 782 C CA . PRO A 1 101 ? 11.171 -7.327 -20.279 1.00 75.69 101 PRO A CA 1
ATOM 783 C C . PRO A 1 101 ? 10.452 -7.442 -18.924 1.00 75.69 101 PRO A C 1
ATOM 785 O O . PRO A 1 101 ? 10.009 -6.430 -18.371 1.00 75.69 101 PRO A O 1
ATOM 788 N N . PRO A 1 102 ? 10.308 -8.651 -18.362 1.00 79.94 102 PRO A N 1
ATOM 789 C CA . PRO A 1 102 ? 9.675 -8.829 -17.063 1.00 79.94 102 PRO A CA 1
ATOM 790 C C . PRO A 1 102 ? 10.460 -8.115 -15.954 1.00 79.94 102 PRO A C 1
ATOM 792 O O . PRO A 1 102 ? 11.689 -8.063 -15.968 1.00 79.94 102 PRO A O 1
ATOM 795 N N . ILE A 1 103 ? 9.731 -7.546 -14.996 1.00 80.44 103 ILE A N 1
ATOM 796 C CA . ILE A 1 103 ? 10.285 -6.833 -13.847 1.00 80.44 103 ILE A CA 1
ATOM 797 C C . ILE A 1 103 ? 10.301 -7.783 -12.640 1.00 80.44 103 ILE A C 1
ATOM 799 O O . ILE A 1 103 ? 9.224 -8.187 -12.191 1.00 80.44 103 ILE A O 1
ATOM 803 N N . PRO A 1 104 ? 11.476 -8.099 -12.066 1.00 80.12 104 PRO A N 1
ATOM 804 C CA . PRO A 1 104 ? 11.556 -8.889 -10.845 1.00 80.12 104 PRO A CA 1
ATOM 805 C C . PRO A 1 104 ? 11.098 -8.043 -9.649 1.00 80.12 104 PRO A C 1
ATOM 807 O O . PRO A 1 104 ? 11.706 -7.023 -9.305 1.00 80.12 104 PRO A O 1
ATOM 810 N N . LEU A 1 105 ? 10.014 -8.465 -9.002 1.00 77.44 105 LEU A N 1
ATOM 811 C CA . LEU A 1 105 ? 9.421 -7.802 -7.844 1.00 77.44 105 LEU A CA 1
ATOM 812 C C . LEU A 1 105 ? 8.931 -8.853 -6.836 1.00 77.44 105 LEU A C 1
ATOM 814 O O . LEU A 1 105 ? 8.210 -9.785 -7.188 1.00 77.44 105 LEU A O 1
ATOM 818 N N . PHE A 1 106 ? 9.332 -8.708 -5.567 1.00 76.94 106 PHE A N 1
ATOM 819 C CA . PHE A 1 106 ? 9.011 -9.648 -4.476 1.00 76.94 106 PHE A CA 1
ATOM 820 C C . PHE A 1 106 ? 9.412 -11.115 -4.749 1.00 76.94 106 PHE A C 1
ATOM 822 O O . PHE A 1 106 ? 8.761 -12.039 -4.271 1.00 76.94 106 PHE A O 1
ATOM 829 N N . GLY A 1 107 ? 10.496 -11.335 -5.505 1.00 75.00 107 GLY A N 1
ATOM 830 C CA . GLY A 1 107 ? 10.991 -12.676 -5.851 1.00 75.00 107 GLY A CA 1
ATOM 831 C C . GLY A 1 107 ? 10.254 -13.352 -7.011 1.00 75.00 107 GLY A C 1
ATOM 832 O O . GLY A 1 107 ? 10.507 -14.522 -7.279 1.00 75.00 107 GLY A O 1
ATOM 833 N N . GLN A 1 108 ? 9.365 -12.630 -7.699 1.00 81.00 108 GLN A N 1
ATOM 834 C CA . GLN A 1 108 ? 8.624 -13.111 -8.861 1.00 81.00 108 GLN A CA 1
ATOM 835 C C . GLN A 1 108 ? 8.777 -12.143 -10.039 1.00 81.00 108 GLN A C 1
ATOM 837 O O . GLN A 1 108 ? 8.913 -10.936 -9.847 1.00 81.00 108 GLN A O 1
ATOM 842 N N . ASP A 1 109 ? 8.735 -12.676 -11.256 1.00 84.81 109 ASP A N 1
ATOM 843 C CA . ASP A 1 109 ? 8.826 -11.897 -12.486 1.00 84.81 109 ASP A CA 1
ATOM 844 C C . ASP A 1 109 ? 7.442 -11.430 -12.943 1.00 84.81 109 ASP A C 1
ATOM 846 O O . ASP A 1 109 ? 6.543 -12.236 -13.197 1.00 84.81 109 ASP A O 1
ATOM 850 N N . TRP A 1 110 ? 7.271 -10.112 -13.058 1.00 82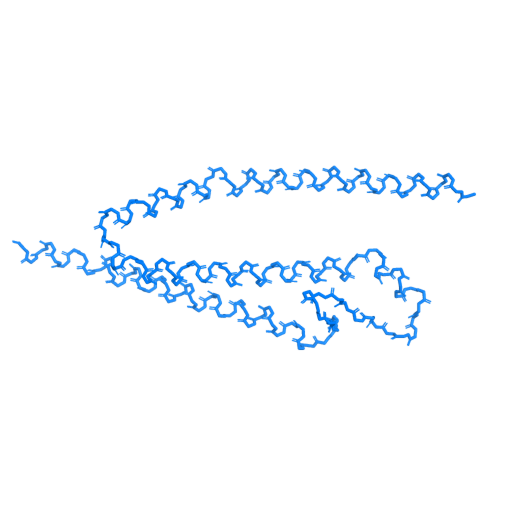.00 110 TRP A N 1
ATOM 851 C CA . TRP A 1 110 ? 6.008 -9.481 -13.429 1.00 82.00 110 TRP A CA 1
ATOM 852 C C . TRP A 1 110 ? 6.094 -8.838 -14.801 1.00 82.00 110 TRP A C 1
ATOM 854 O O . TRP A 1 110 ? 6.957 -8.003 -15.067 1.00 82.00 110 TRP A O 1
ATOM 864 N N . ALA A 1 111 ? 5.144 -9.166 -15.671 1.00 82.94 111 ALA A N 1
ATOM 865 C CA . ALA A 1 111 ? 4.992 -8.472 -16.940 1.00 82.94 111 ALA A CA 1
ATOM 866 C C . ALA A 1 111 ? 4.267 -7.126 -16.707 1.00 82.94 111 ALA A C 1
ATOM 868 O O . ALA A 1 111 ? 3.110 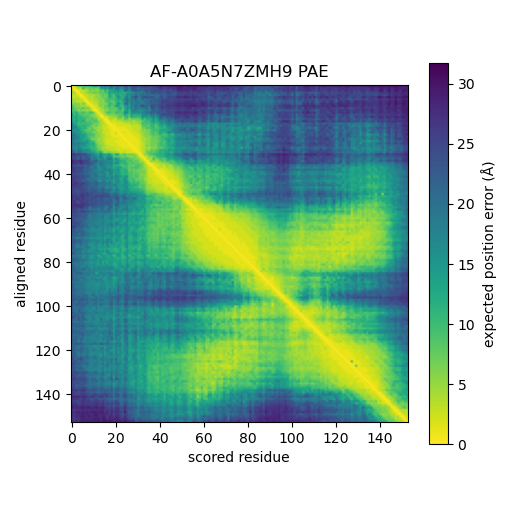-7.131 -16.276 1.00 82.94 111 ALA A O 1
ATOM 869 N N . PRO A 1 112 ? 4.884 -5.966 -16.996 1.00 77.44 112 PRO A N 1
ATOM 870 C CA . PRO A 1 112 ? 4.308 -4.656 -16.664 1.00 77.44 112 PRO A CA 1
ATOM 871 C C . PRO A 1 112 ? 3.033 -4.306 -17.432 1.00 77.44 112 PRO A C 1
ATOM 873 O O . PRO A 1 112 ? 2.167 -3.602 -16.918 1.00 77.44 112 PRO A O 1
ATOM 876 N N . LEU A 1 113 ? 2.905 -4.804 -18.662 1.00 78.31 113 LEU A N 1
ATOM 877 C CA . LEU A 1 113 ? 1.735 -4.576 -19.515 1.00 78.31 113 LEU A CA 1
ATOM 878 C C . LEU A 1 113 ? 0.629 -5.616 -19.298 1.00 78.31 113 LEU A C 1
ATOM 880 O O . LEU A 1 113 ? -0.468 -5.462 -19.833 1.00 78.31 113 LEU A O 1
ATOM 884 N N . A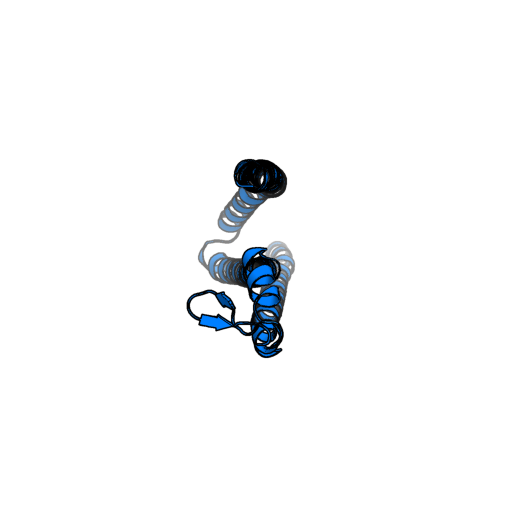LA A 1 114 ? 0.894 -6.681 -18.535 1.00 82.44 114 ALA A N 1
ATOM 885 C CA . ALA A 1 114 ? -0.096 -7.719 -18.305 1.00 82.44 114 ALA A CA 1
ATOM 886 C C . ALA A 1 114 ? -1.185 -7.216 -17.339 1.00 82.44 114 ALA A C 1
ATOM 888 O O . ALA A 1 114 ? -0.859 -6.752 -16.241 1.00 82.44 114 ALA A O 1
ATOM 889 N N . PRO A 1 115 ? -2.481 -7.368 -17.676 1.00 81.38 115 PRO A N 1
ATOM 890 C CA . PRO A 1 115 ? -3.576 -6.987 -16.782 1.00 81.38 115 PRO A CA 1
ATOM 891 C C . PRO A 1 115 ? -3.515 -7.717 -15.434 1.00 81.38 115 PRO A C 1
ATOM 893 O O . PRO A 1 115 ? -3.874 -7.152 -14.404 1.00 81.38 115 PRO A O 1
ATOM 896 N N . SER A 1 116 ? -3.008 -8.954 -15.427 1.00 81.94 116 SER A N 1
ATOM 897 C CA . SER A 1 116 ? -2.846 -9.782 -14.227 1.00 81.94 116 SER A CA 1
ATOM 898 C C . SER A 1 116 ? -1.955 -9.140 -13.162 1.00 81.94 116 SER A C 1
ATOM 900 O O . SER A 1 116 ? -2.243 -9.284 -11.977 1.00 81.94 116 SER A O 1
ATOM 902 N N . THR A 1 117 ? -0.923 -8.390 -13.561 1.00 85.38 117 THR A N 1
A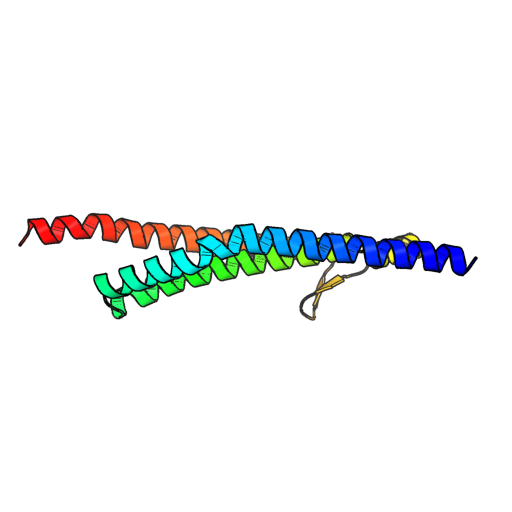TOM 903 C CA . THR A 1 117 ? -0.025 -7.675 -12.638 1.00 85.38 117 THR A CA 1
ATOM 904 C C . THR A 1 117 ? -0.767 -6.583 -11.871 1.00 85.38 117 THR A C 1
ATOM 906 O O . THR A 1 117 ? -0.512 -6.365 -10.690 1.00 85.38 117 THR A O 1
ATOM 909 N N . TRP A 1 118 ? -1.737 -5.932 -12.517 1.00 84.06 118 TRP A N 1
ATOM 910 C CA . TRP A 1 118 ? -2.519 -4.840 -11.936 1.00 84.06 118 TRP A CA 1
ATOM 911 C C . TRP A 1 118 ? -3.733 -5.325 -11.139 1.00 84.06 118 TRP A C 1
ATOM 913 O O . TRP A 1 118 ? -4.201 -4.614 -10.248 1.00 84.06 118 TRP A O 1
ATOM 923 N N . LEU A 1 119 ? -4.209 -6.550 -11.388 1.00 87.38 119 LEU A N 1
ATOM 924 C CA . LEU A 1 119 ? -5.281 -7.158 -10.595 1.00 87.38 119 LEU A CA 1
ATOM 925 C C . LEU A 1 119 ? -4.894 -7.325 -9.123 1.00 87.38 119 LEU A C 1
ATOM 927 O O . LEU A 1 119 ? -5.757 -7.207 -8.261 1.00 87.38 119 LEU A O 1
ATOM 931 N N . ILE A 1 120 ? -3.616 -7.551 -8.821 1.00 85.19 120 ILE A N 1
ATOM 932 C CA . ILE A 1 120 ? -3.133 -7.738 -7.447 1.00 85.19 120 ILE A CA 1
ATOM 933 C C . ILE A 1 120 ? -3.248 -6.459 -6.610 1.00 85.19 120 ILE A C 1
ATOM 935 O O . ILE A 1 120 ? -3.933 -6.503 -5.585 1.00 85.19 120 ILE A O 1
ATOM 939 N N . PRO A 1 121 ? -2.654 -5.312 -7.000 1.00 83.56 121 PRO A N 1
ATOM 940 C CA . PRO A 1 121 ? -2.838 -4.076 -6.252 1.00 83.56 121 PRO A CA 1
ATOM 941 C C . PRO A 1 121 ? -4.310 -3.647 -6.232 1.00 83.56 121 PRO A C 1
ATOM 943 O O . PRO A 1 121 ? -4.774 -3.198 -5.189 1.00 83.56 121 PRO A O 1
ATOM 946 N N . LEU A 1 122 ? -5.077 -3.856 -7.312 1.00 86.62 122 LEU A N 1
ATOM 947 C CA . LEU A 1 122 ? -6.524 -3.591 -7.324 1.00 86.62 122 LEU A CA 1
ATOM 948 C C . LEU A 1 122 ? -7.287 -4.434 -6.294 1.00 86.62 122 LEU A C 1
ATOM 950 O O . LEU A 1 122 ? -8.112 -3.898 -5.554 1.00 86.62 122 LEU A O 1
ATOM 954 N N . ALA A 1 123 ? -7.002 -5.733 -6.212 1.00 88.50 123 ALA A N 1
ATOM 955 C CA . ALA A 1 123 ? -7.616 -6.626 -5.238 1.00 88.50 123 ALA A CA 1
ATOM 956 C C . ALA A 1 123 ? -7.233 -6.233 -3.807 1.00 88.50 123 ALA A C 1
ATOM 958 O O . ALA A 1 123 ? -8.105 -6.156 -2.943 1.00 88.50 123 ALA A O 1
ATOM 959 N N . LEU A 1 124 ? -5.959 -5.913 -3.557 1.00 84.06 124 LEU A N 1
ATOM 960 C CA . LEU A 1 124 ? -5.494 -5.445 -2.248 1.00 84.06 124 LEU A CA 1
ATOM 961 C C . LEU A 1 124 ? -6.143 -4.113 -1.850 1.00 84.06 124 LEU A C 1
ATOM 963 O O . LEU A 1 124 ? -6.560 -3.965 -0.702 1.00 84.06 124 LEU A O 1
ATOM 967 N N . PHE A 1 125 ? -6.298 -3.172 -2.787 1.00 80.94 125 PHE A N 1
ATOM 968 C CA . PHE A 1 125 ? -7.034 -1.929 -2.555 1.00 80.94 125 PHE A CA 1
ATOM 969 C C . PHE A 1 125 ? -8.505 -2.195 -2.234 1.00 80.94 125 PHE A C 1
ATOM 971 O O . PHE A 1 125 ? -9.022 -1.664 -1.253 1.00 80.94 125 PHE A O 1
ATOM 978 N N . GLY A 1 126 ? -9.176 -3.041 -3.020 1.00 87.19 126 GLY A N 1
ATOM 979 C CA . GLY A 1 126 ? -10.575 -3.404 -2.796 1.00 87.19 126 GLY A CA 1
ATOM 980 C C . GLY A 1 126 ? -10.796 -4.057 -1.431 1.00 87.19 126 GLY A C 1
ATOM 981 O O . GLY A 1 126 ? -11.667 -3.629 -0.673 1.00 87.19 126 GLY A O 1
ATOM 982 N N . LEU A 1 127 ? -9.963 -5.041 -1.082 1.00 86.81 127 LEU A N 1
ATOM 983 C CA . LEU A 1 127 ? -10.000 -5.720 0.215 1.00 86.81 127 LEU A CA 1
ATOM 984 C C . LEU A 1 127 ? -9.671 -4.765 1.369 1.00 86.81 127 LEU A C 1
ATOM 986 O O . LEU A 1 127 ? -10.367 -4.773 2.383 1.00 86.81 127 LEU A O 1
ATOM 990 N N . GLY A 1 128 ? -8.663 -3.906 1.209 1.00 81.00 128 GLY A N 1
ATOM 991 C CA . GLY A 1 128 ? -8.294 -2.896 2.200 1.00 81.00 128 GLY A CA 1
ATOM 992 C C . GLY A 1 128 ? -9.417 -1.887 2.458 1.00 81.00 128 GLY A C 1
ATOM 993 O O . GLY A 1 128 ? -9.724 -1.583 3.610 1.00 81.00 128 GLY A O 1
ATOM 994 N N . LEU A 1 129 ? -10.096 -1.419 1.406 1.00 82.81 129 LEU A N 1
ATOM 995 C CA . LEU A 1 129 ? -11.253 -0.525 1.520 1.00 82.81 129 LEU A CA 1
ATOM 996 C C . LEU A 1 129 ? -12.455 -1.219 2.165 1.00 82.81 129 LEU A C 1
ATOM 998 O O . LEU A 1 129 ? -13.105 -0.626 3.026 1.00 82.81 129 LEU A O 1
ATOM 1002 N N . ALA A 1 130 ? -12.743 -2.468 1.792 1.00 85.12 130 ALA A N 1
ATOM 1003 C CA . ALA A 1 130 ? -13.814 -3.251 2.404 1.00 85.12 130 ALA A CA 1
ATOM 1004 C C . ALA A 1 130 ? -13.561 -3.469 3.905 1.00 85.12 130 ALA A C 1
ATOM 1006 O O . ALA A 1 130 ? -14.443 -3.201 4.721 1.00 85.12 130 ALA A O 1
ATOM 1007 N N . ALA A 1 131 ? -12.336 -3.848 4.280 1.00 82.25 131 ALA A N 1
ATOM 1008 C CA . ALA A 1 131 ? -11.925 -4.000 5.673 1.00 82.25 131 ALA A CA 1
ATOM 1009 C C . ALA A 1 131 ? -11.994 -2.671 6.444 1.00 82.25 131 ALA A C 1
ATOM 1011 O O . ALA A 1 131 ? -12.458 -2.641 7.583 1.00 82.25 131 ALA A O 1
ATOM 1012 N N . CYS A 1 132 ? -11.614 -1.554 5.815 1.00 79.81 132 CYS A N 1
ATOM 1013 C CA . CYS A 1 132 ? -11.735 -0.222 6.407 1.00 79.81 132 CYS A CA 1
ATOM 1014 C C . CYS A 1 132 ? -13.206 0.163 6.641 1.00 79.81 132 CYS A C 1
ATOM 1016 O O . CYS A 1 132 ? -13.563 0.637 7.719 1.00 79.81 132 CYS A O 1
ATOM 1018 N N . ARG A 1 133 ? -14.097 -0.114 5.677 1.00 82.31 133 ARG A N 1
ATOM 1019 C CA . ARG A 1 133 ? -15.544 0.093 5.844 1.00 82.31 133 ARG A CA 1
ATOM 1020 C C . ARG A 1 133 ? -16.118 -0.770 6.964 1.00 82.31 133 ARG A C 1
ATOM 1022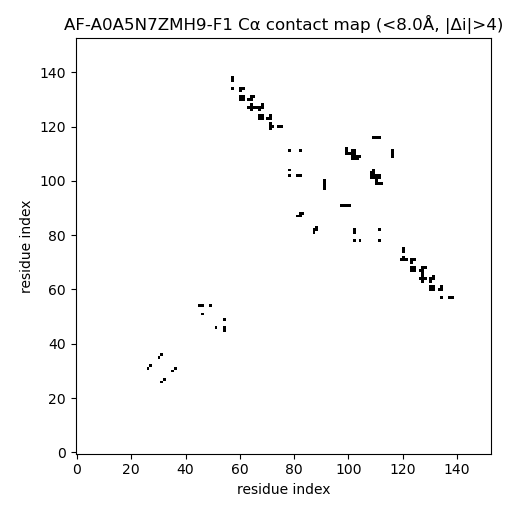 O O . ARG A 1 133 ? -16.882 -0.254 7.773 1.00 82.31 133 ARG A O 1
ATOM 1029 N N . TRP A 1 134 ? -15.745 -2.046 7.041 1.00 79.69 134 TRP A N 1
ATOM 1030 C CA . TRP A 1 134 ? -16.174 -2.927 8.129 1.00 79.69 134 TRP A CA 1
ATOM 1031 C C . TRP A 1 134 ? -15.672 -2.466 9.489 1.00 79.69 134 TRP A C 1
ATOM 1033 O O . TRP A 1 134 ? -16.450 -2.469 10.440 1.00 79.69 134 TRP A O 1
ATOM 1043 N N . ALA A 1 135 ? -14.423 -2.003 9.579 1.00 78.56 135 ALA A N 1
ATOM 1044 C CA . ALA A 1 135 ? -13.921 -1.382 10.794 1.00 78.56 135 ALA A CA 1
ATOM 1045 C C . ALA A 1 135 ? -14.813 -0.196 11.184 1.00 78.56 135 ALA A C 1
ATOM 1047 O O . ALA A 1 135 ? -15.344 -0.177 12.290 1.00 78.56 135 ALA A O 1
ATOM 1048 N N . LEU A 1 136 ? -15.042 0.756 10.274 1.00 76.69 136 LEU A N 1
ATOM 1049 C CA . LEU A 1 136 ? -15.855 1.949 10.542 1.00 76.69 136 LEU A CA 1
ATOM 1050 C C . LEU A 1 136 ? -17.278 1.615 11.013 1.00 76.69 136 LEU A C 1
ATOM 1052 O O . LEU A 1 136 ? -17.756 2.247 11.952 1.00 76.69 136 LEU A O 1
ATOM 1056 N N . VAL A 1 137 ? -17.930 0.615 10.411 1.00 79.00 137 VAL A N 1
ATOM 1057 C CA . VAL A 1 137 ? -19.251 0.133 10.855 1.00 79.00 137 VAL A CA 1
ATOM 1058 C C . VAL A 1 137 ? -19.174 -0.412 12.282 1.00 79.00 137 VAL A C 1
ATOM 1060 O O . VAL A 1 137 ? -19.928 0.036 13.142 1.00 79.00 137 VAL A O 1
ATOM 1063 N N . LEU A 1 138 ? -18.190 -1.268 12.581 1.00 76.19 138 LEU A N 1
ATOM 1064 C CA . LEU A 1 138 ? -17.987 -1.811 13.930 1.00 76.19 138 LEU A CA 1
ATOM 1065 C C . LEU A 1 138 ? -17.756 -0.728 14.994 1.00 76.19 138 LEU A C 1
ATOM 1067 O O . LEU A 1 138 ? -18.142 -0.894 16.153 1.00 76.19 138 LEU A O 1
ATOM 1071 N N . TRP A 1 139 ? -17.079 0.360 14.623 1.00 72.25 139 TRP A N 1
ATOM 1072 C CA . TRP A 1 139 ? -16.844 1.495 15.513 1.00 72.25 139 TRP A CA 1
ATOM 1073 C C . TRP A 1 139 ? -18.106 2.356 15.699 1.00 72.25 139 TRP A C 1
ATOM 1075 O O . TRP A 1 139 ? -18.290 2.902 16.788 1.00 72.25 139 TRP A O 1
ATOM 1085 N N . ARG A 1 140 ? -18.983 2.447 14.686 1.00 74.31 140 ARG A N 1
ATOM 1086 C CA . ARG A 1 140 ? -20.224 3.240 14.719 1.00 74.31 140 ARG A CA 1
ATOM 1087 C C . ARG A 1 140 ? -21.322 2.590 15.558 1.00 74.31 140 ARG A C 1
ATOM 1089 O O . ARG A 1 140 ? -21.849 3.249 16.449 1.00 74.31 140 ARG A O 1
ATOM 1096 N N . ASP A 1 141 ? -21.583 1.300 15.356 1.00 69.81 141 ASP A N 1
ATOM 1097 C CA . ASP A 1 141 ? -22.651 0.571 16.064 1.00 69.81 141 ASP A CA 1
ATOM 1098 C C . ASP A 1 141 ? -22.446 0.593 17.592 1.00 69.81 141 ASP A C 1
ATOM 1100 O O . ASP A 1 141 ? -23.387 0.612 18.382 1.00 69.81 141 ASP A O 1
ATOM 1104 N N . TYR A 1 142 ? -21.188 0.662 18.034 1.00 62.69 142 TYR A N 1
ATOM 1105 C CA . TYR A 1 142 ? -20.848 0.770 19.453 1.00 62.69 142 TYR A CA 1
ATOM 1106 C C . TYR A 1 142 ? -20.944 2.188 20.020 1.00 62.69 142 TYR A C 1
ATOM 1108 O O . TYR A 1 142 ? -21.171 2.346 21.218 1.00 62.69 142 TYR A O 1
ATOM 1116 N N . ALA A 1 143 ? -20.728 3.215 19.192 1.00 64.75 143 ALA A N 1
ATOM 1117 C CA . ALA A 1 143 ? -20.925 4.602 19.603 1.00 64.75 143 ALA A CA 1
ATOM 1118 C C . ALA A 1 143 ? -22.415 4.896 19.837 1.00 64.75 143 ALA A C 1
ATOM 1120 O O . ALA A 1 143 ? -22.743 5.632 20.759 1.00 64.75 143 ALA A O 1
ATOM 1121 N N . GLU A 1 144 ? -23.298 4.270 19.055 1.00 65.50 144 GLU A N 1
ATOM 1122 C CA . GLU A 1 144 ? -24.753 4.355 19.226 1.00 65.50 144 GLU A CA 1
ATOM 1123 C C . GLU A 1 144 ? -25.253 3.530 20.428 1.00 65.50 144 GLU A C 1
ATOM 1125 O O . GLU A 1 144 ? -26.171 3.956 21.127 1.00 65.50 144 GLU A O 1
ATOM 1130 N N . ALA A 1 145 ? -24.617 2.393 20.739 1.00 60.88 145 ALA A N 1
ATOM 1131 C CA . ALA A 1 145 ? -24.988 1.554 21.885 1.00 60.88 145 ALA A CA 1
ATOM 1132 C C . ALA A 1 145 ? -24.559 2.117 23.259 1.00 60.88 145 ALA A C 1
ATOM 1134 O O . ALA A 1 145 ? -25.203 1.831 24.269 1.00 60.88 145 ALA A O 1
ATOM 1135 N N . ALA A 1 146 ? -23.482 2.909 23.321 1.00 59.69 146 ALA A N 1
ATOM 1136 C CA . ALA A 1 146 ? -22.961 3.483 24.566 1.00 59.69 146 ALA A CA 1
ATOM 1137 C C . ALA A 1 146 ? -23.964 4.386 25.332 1.00 59.69 146 ALA A C 1
ATOM 1139 O O . ALA A 1 146 ? -24.171 4.134 26.520 1.00 59.69 146 ALA A O 1
ATOM 1140 N N . PRO A 1 147 ? -24.642 5.372 24.705 1.00 60.00 147 PRO A N 1
ATOM 1141 C CA . PRO A 1 147 ? -25.600 6.233 25.408 1.00 60.00 147 PRO A CA 1
ATOM 1142 C C . PRO A 1 147 ? -26.876 5.500 25.859 1.00 60.00 147 PRO A C 1
ATOM 1144 O O . PRO A 1 147 ? -27.472 5.873 26.866 1.00 60.00 147 PRO A O 1
ATOM 1147 N N . ALA A 1 148 ? -27.287 4.431 25.166 1.00 59.47 148 ALA A N 1
ATOM 1148 C CA . ALA A 1 148 ? -28.474 3.651 25.533 1.00 59.47 148 ALA A CA 1
ATOM 1149 C C . ALA A 1 148 ? -28.287 2.839 26.831 1.00 59.47 148 ALA A C 1
ATOM 1151 O O . ALA A 1 148 ? -29.246 2.617 27.566 1.00 59.47 148 ALA A O 1
ATOM 1152 N N . LEU A 1 149 ? -27.052 2.420 27.132 1.00 57.91 149 LEU A N 1
ATOM 1153 C CA . LEU A 1 149 ? -26.695 1.714 28.368 1.00 57.91 149 LEU A CA 1
ATOM 1154 C C . LEU A 1 149 ? -26.553 2.652 29.576 1.00 57.91 149 LEU A C 1
ATOM 1156 O O . LEU A 1 149 ? -26.823 2.224 30.696 1.00 57.91 149 LEU A O 1
ATOM 1160 N N . GLU A 1 150 ? -26.144 3.907 29.366 1.00 57.97 150 GLU A N 1
ATOM 1161 C CA . GLU A 1 150 ? -26.114 4.931 30.424 1.00 57.97 150 GLU A CA 1
ATOM 1162 C C . GLU A 1 150 ? -27.513 5.442 30.779 1.00 57.97 150 GLU A C 1
ATOM 1164 O O . GLU A 1 150 ? -27.789 5.649 31.952 1.00 57.97 150 GLU A O 1
ATOM 1169 N N . ALA A 1 151 ? -28.418 5.584 29.804 1.00 61.75 151 ALA A N 1
ATOM 1170 C CA . ALA A 1 151 ? -29.801 6.003 30.056 1.00 61.75 151 ALA A CA 1
ATOM 1171 C C . ALA A 1 151 ? -30.673 4.924 30.735 1.00 61.75 151 ALA A C 1
ATOM 1173 O O . ALA A 1 151 ? -31.761 5.228 31.220 1.00 61.75 151 ALA A O 1
ATOM 1174 N N . ALA A 1 152 ? -30.223 3.665 30.735 1.00 55.69 152 ALA A N 1
ATOM 1175 C CA . ALA A 1 152 ? -30.923 2.528 31.336 1.00 55.69 152 ALA A CA 1
ATOM 1176 C C . ALA A 1 152 ? -30.438 2.176 32.759 1.00 55.69 152 ALA A C 1
ATOM 1178 O O . ALA A 1 152 ? -30.968 1.238 33.359 1.00 55.69 152 ALA A O 1
ATOM 1179 N N . LYS A 1 153 ? -29.427 2.883 33.280 1.00 48.22 153 LYS A N 1
ATOM 1180 C CA . LYS A 1 153 ? -28.927 2.773 34.659 1.00 48.22 153 LYS A CA 1
ATOM 1181 C C . LYS A 1 153 ? -29.453 3.912 35.521 1.00 48.22 153 LYS A C 1
ATOM 1183 O O . LYS A 1 153 ? -29.668 3.639 36.721 1.00 48.22 153 LYS A O 1
#

Mean predicted aligned error: 13.99 Å

Radius of gyration: 23.4 Å; Cα contacts (8 Å, |Δi|>4): 77; chains: 1; bounding box: 66×30×66 Å

Solvent-accessible surface area (backbone atoms only — not comparable to full-atom values): 8424 Å² total; per-residue (Å²): 127,58,69,62,51,51,50,52,54,50,50,49,51,56,51,50,50,53,48,49,52,51,51,50,49,50,49,46,65,70,50,49,74,58,52,54,59,52,48,50,50,51,50,52,50,50,39,75,76,57,40,64,84,72,39,49,67,50,52,49,39,41,50,50,14,53,48,32,39,49,52,21,47,50,52,52,50,57,51,49,50,52,67,66,29,65,68,53,47,50,54,38,71,75,37,70,89,76,52,83,72,63,45,80,53,97,92,41,75,36,46,85,86,41,68,73,61,54,48,52,40,51,48,31,39,51,52,15,50,51,35,40,51,52,32,53,49,64,56,46,62,52,61,65,50,52,60,59,58,62,76,72,108